Protein AF-A0A7H8MXV6-F1 (afdb_monomer_lite)

Structure (mmCIF, N/CA/C/O backbone):
data_AF-A0A7H8MXV6-F1
#
_entry.id   AF-A0A7H8MXV6-F1
#
loop_
_atom_site.group_PDB
_atom_site.id
_atom_site.type_symbol
_atom_site.label_atom_id
_atom_site.label_alt_id
_atom_site.label_comp_id
_atom_site.label_asym_id
_atom_site.label_entity_id
_atom_site.label_seq_id
_atom_site.pdbx_PDB_ins_code
_atom_site.Cartn_x
_atom_si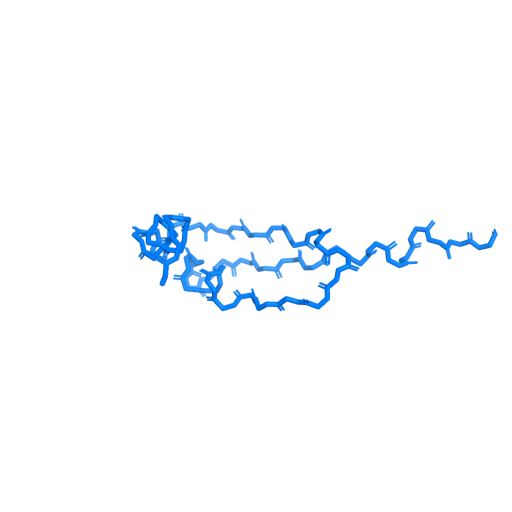te.Cartn_y
_atom_site.Cartn_z
_atom_site.occupancy
_atom_site.B_iso_or_equiv
_atom_site.auth_seq_id
_atom_site.auth_comp_id
_atom_site.auth_asym_id
_atom_site.auth_atom_id
_atom_site.pdbx_PDB_model_num
ATOM 1 N N . MET A 1 1 ? 2.929 15.805 8.166 1.00 61.06 1 MET A N 1
ATOM 2 C CA . MET A 1 1 ? 1.871 14.902 7.676 1.00 61.06 1 MET A CA 1
ATOM 3 C C . MET A 1 1 ? 0.873 15.665 6.829 1.00 61.06 1 MET A C 1
ATOM 5 O O . MET A 1 1 ? 0.367 16.690 7.285 1.00 61.06 1 MET A O 1
ATOM 9 N N . SER A 1 2 ? 0.628 15.182 5.615 1.00 78.00 2 SER A N 1
ATOM 10 C CA . SER A 1 2 ? -0.317 15.741 4.650 1.00 78.00 2 SER A CA 1
ATOM 11 C C . SER A 1 2 ? -1.774 15.502 5.066 1.00 78.00 2 SER A C 1
ATOM 13 O O . SER A 1 2 ? -2.083 14.663 5.918 1.00 78.00 2 SER A O 1
ATOM 15 N N . THR A 1 3 ? -2.701 16.240 4.453 1.00 78.94 3 THR A N 1
ATOM 16 C CA . THR A 1 3 ? -4.146 16.058 4.665 1.00 78.94 3 THR A CA 1
ATOM 17 C C . THR A 1 3 ? -4.611 14.651 4.271 1.00 78.94 3 THR A C 1
ATOM 19 O O . THR A 1 3 ? -5.455 14.077 4.957 1.00 78.94 3 THR A O 1
ATOM 22 N N . GLY A 1 4 ? -4.019 14.068 3.221 1.00 77.25 4 GLY A N 1
ATOM 23 C CA . GLY A 1 4 ? -4.335 12.714 2.760 1.00 77.25 4 GLY A CA 1
ATOM 24 C C . GLY A 1 4 ? -3.924 11.631 3.758 1.00 77.25 4 GLY A C 1
ATOM 25 O O . GLY A 1 4 ? -4.725 10.756 4.073 1.00 77.25 4 GLY A O 1
ATOM 26 N N . GLU A 1 5 ? -2.726 11.739 4.341 1.00 75.50 5 GLU A N 1
ATOM 27 C CA . GLU A 1 5 ? -2.239 10.794 5.361 1.00 75.50 5 GLU A CA 1
ATOM 28 C C . GLU A 1 5 ? -3.165 10.757 6.584 1.00 75.50 5 GLU A C 1
ATOM 30 O O . GLU A 1 5 ? -3.527 9.688 7.073 1.00 75.50 5 GLU A O 1
ATOM 35 N N . LYS A 1 6 ? -3.624 11.929 7.045 1.00 80.94 6 LYS A N 1
ATOM 36 C CA . LYS A 1 6 ? -4.567 12.030 8.171 1.00 80.94 6 LYS A CA 1
ATOM 37 C C . LYS A 1 6 ? -5.941 11.445 7.838 1.00 80.94 6 LYS A C 1
ATOM 39 O O . LYS A 1 6 ? -6.582 10.862 8.711 1.00 80.94 6 LYS A O 1
ATOM 44 N N . ALA A 1 7 ? -6.404 11.610 6.600 1.00 83.31 7 ALA A N 1
ATOM 45 C CA . ALA A 1 7 ? -7.668 11.040 6.147 1.00 83.31 7 ALA A CA 1
ATOM 46 C C . ALA A 1 7 ? -7.597 9.507 6.048 1.00 83.31 7 ALA A C 1
ATOM 48 O O . ALA A 1 7 ? -8.531 8.841 6.490 1.00 83.31 7 ALA A O 1
ATOM 49 N N . MET A 1 8 ? -6.482 8.957 5.555 1.00 80.25 8 MET A N 1
ATOM 50 C CA . MET A 1 8 ? -6.230 7.511 5.463 1.00 80.25 8 MET A CA 1
ATOM 51 C C . MET A 1 8 ? -6.079 6.846 6.831 1.00 80.25 8 MET A C 1
ATOM 53 O O . MET A 1 8 ? -6.635 5.775 7.055 1.00 80.25 8 MET A O 1
ATOM 57 N N . ALA A 1 9 ? -5.422 7.506 7.788 1.00 81.69 9 ALA A N 1
ATOM 58 C CA . ALA A 1 9 ? -5.285 6.987 9.150 1.00 81.69 9 ALA A CA 1
ATOM 59 C C . ALA A 1 9 ? -6.641 6.745 9.846 1.00 81.69 9 ALA A C 1
ATOM 61 O O . ALA A 1 9 ? -6.765 5.849 10.678 1.00 81.69 9 ALA A O 1
ATOM 62 N N . ARG A 1 10 ? -7.682 7.509 9.481 1.00 86.69 10 ARG A N 1
ATOM 63 C CA . ARG A 1 10 ? -9.058 7.322 9.982 1.00 86.69 10 ARG A CA 1
ATOM 64 C C . ARG A 1 10 ? -9.771 6.109 9.383 1.00 86.69 10 ARG A C 1
ATOM 66 O O . ARG A 1 10 ? -10.866 5.785 9.830 1.00 86.69 10 ARG A O 1
ATOM 73 N N . GLN A 1 11 ? -9.183 5.462 8.380 1.00 89.38 11 GLN A N 1
ATOM 74 C CA . GLN A 1 11 ? -9.781 4.330 7.676 1.00 89.38 11 GLN A CA 1
ATOM 75 C C . GLN A 1 11 ? -9.231 2.972 8.120 1.00 89.38 11 GLN A C 1
ATOM 77 O O . GLN A 1 11 ? -9.363 1.995 7.393 1.00 89.38 11 GLN A O 1
ATOM 82 N N . ARG A 1 12 ? -8.599 2.900 9.297 1.00 90.75 12 ARG A N 1
ATOM 83 C CA . ARG A 1 12 ? -7.968 1.677 9.806 1.00 90.75 12 ARG A CA 1
ATOM 84 C C . ARG A 1 12 ? -8.916 0.473 9.746 1.00 90.75 12 ARG A C 1
ATOM 86 O O . ARG A 1 12 ? -9.991 0.529 10.338 1.00 90.75 12 ARG A O 1
ATOM 93 N N . GLY A 1 13 ? -8.493 -0.605 9.083 1.00 91.31 13 GLY A N 1
ATOM 94 C CA . GLY A 1 13 ? -9.254 -1.856 9.016 1.00 91.31 13 GLY A CA 1
ATOM 95 C C . GLY A 1 13 ? -10.570 -1.796 8.237 1.00 91.31 13 GLY A C 1
ATOM 96 O O . GLY A 1 13 ? -11.441 -2.617 8.502 1.00 91.31 13 GLY A O 1
ATOM 97 N N . ARG A 1 14 ? -10.768 -0.807 7.356 1.00 93.50 14 ARG A N 1
ATOM 98 C CA . ARG A 1 14 ? -12.065 -0.570 6.691 1.00 93.50 14 ARG A CA 1
ATOM 99 C C . ARG A 1 14 ? -12.144 -1.043 5.247 1.00 93.50 14 ARG A C 1
ATOM 101 O O . ARG A 1 14 ? -13.246 -1.059 4.709 1.00 93.50 14 ARG A O 1
ATOM 108 N N . PHE A 1 15 ? -11.016 -1.344 4.611 1.00 94.38 15 PHE A N 1
ATOM 109 C CA . PHE A 1 15 ? -10.987 -1.723 3.200 1.00 94.38 15 PHE A CA 1
ATOM 110 C C . PHE A 1 15 ? -10.590 -3.183 3.024 1.00 94.38 15 PHE A C 1
ATOM 112 O O . PHE A 1 15 ? -9.581 -3.615 3.572 1.00 94.38 15 PHE A O 1
ATOM 119 N N . ASP A 1 16 ? -11.332 -3.906 2.194 1.00 96.25 16 ASP A N 1
ATOM 120 C CA . ASP A 1 16 ? -11.047 -5.311 1.881 1.00 96.25 16 ASP A CA 1
ATOM 121 C C . ASP A 1 16 ? -10.038 -5.466 0.730 1.00 96.25 16 ASP A C 1
ATOM 123 O O . ASP A 1 16 ? -9.419 -6.518 0.579 1.00 96.25 16 ASP A O 1
ATOM 127 N N . LEU A 1 17 ? -9.850 -4.424 -0.092 1.00 95.12 17 LEU A N 1
ATOM 128 C CA . LEU A 1 17 ? -8.974 -4.459 -1.264 1.00 95.12 17 LEU A CA 1
ATOM 129 C C . LEU A 1 17 ? -8.284 -3.114 -1.526 1.00 95.12 17 LEU A C 1
ATOM 131 O O . LEU A 1 17 ? -8.942 -2.080 -1.648 1.00 95.12 17 LEU A O 1
ATOM 135 N N . PHE A 1 18 ? -6.967 -3.160 -1.727 1.00 94.06 18 PHE A N 1
ATOM 136 C CA . PHE A 1 18 ? -6.180 -2.103 -2.360 1.00 94.06 18 PHE A CA 1
ATOM 137 C C . PHE A 1 18 ? -5.578 -2.594 -3.679 1.00 94.06 18 PHE A C 1
ATOM 139 O O . PHE A 1 18 ? -4.976 -3.666 -3.736 1.00 94.06 18 PHE A O 1
ATOM 146 N N . LEU A 1 19 ? -5.700 -1.774 -4.725 1.00 94.00 19 LEU A N 1
ATOM 147 C CA . LEU A 1 19 ? -4.996 -1.936 -5.996 1.00 94.00 19 LEU A CA 1
ATOM 148 C C . LEU A 1 19 ? -3.880 -0.892 -6.056 1.00 94.00 19 LEU A C 1
ATOM 150 O O . LEU A 1 19 ? -4.161 0.307 -6.091 1.00 94.00 19 LEU A O 1
ATOM 154 N N . ASP A 1 20 ? -2.629 -1.339 -6.047 1.00 91.81 20 ASP A N 1
ATOM 155 C CA . ASP A 1 20 ? -1.470 -0.454 -6.159 1.00 91.81 20 ASP A CA 1
ATOM 156 C C . ASP A 1 20 ? -0.980 -0.418 -7.608 1.00 91.81 20 ASP A C 1
ATOM 158 O O . ASP A 1 20 ? -0.341 -1.348 -8.081 1.00 91.81 20 ASP A O 1
ATOM 162 N N . ALA A 1 21 ? -1.298 0.663 -8.318 1.00 90.62 21 ALA A N 1
ATOM 163 C CA . ALA A 1 21 ? -0.888 0.886 -9.705 1.00 90.62 21 ALA A CA 1
ATOM 164 C C . ALA A 1 21 ? 0.215 1.951 -9.839 1.00 90.62 21 ALA A C 1
ATOM 166 O O . ALA A 1 21 ? 0.425 2.504 -10.924 1.00 90.62 21 ALA A O 1
ATOM 167 N N . ILE A 1 22 ? 0.894 2.313 -8.745 1.00 88.19 22 ILE A N 1
ATOM 168 C CA . ILE A 1 22 ? 1.912 3.363 -8.777 1.00 88.19 22 ILE A CA 1
ATOM 169 C C . ILE A 1 22 ? 3.201 2.782 -9.370 1.00 88.19 22 ILE A C 1
ATOM 171 O O . ILE A 1 22 ? 3.926 2.025 -8.733 1.00 88.19 22 ILE A O 1
ATOM 175 N N . GLY A 1 23 ? 3.543 3.207 -10.589 1.00 85.94 23 GLY A N 1
ATOM 176 C CA . GLY A 1 23 ? 4.743 2.769 -11.320 1.00 85.94 23 GLY A CA 1
ATOM 177 C C . GLY A 1 23 ? 6.083 3.310 -10.793 1.00 85.94 23 GLY A C 1
ATOM 178 O O . GLY A 1 23 ? 7.052 3.389 -11.544 1.00 85.94 23 GLY A O 1
ATOM 179 N N . ALA A 1 24 ? 6.145 3.737 -9.532 1.00 85.81 24 ALA A N 1
ATOM 180 C CA . ALA A 1 24 ? 7.332 4.292 -8.887 1.00 85.81 24 ALA A CA 1
ATOM 181 C C . ALA A 1 24 ? 7.454 3.774 -7.449 1.00 85.81 24 ALA A C 1
ATOM 183 O O . ALA A 1 24 ? 6.464 3.392 -6.827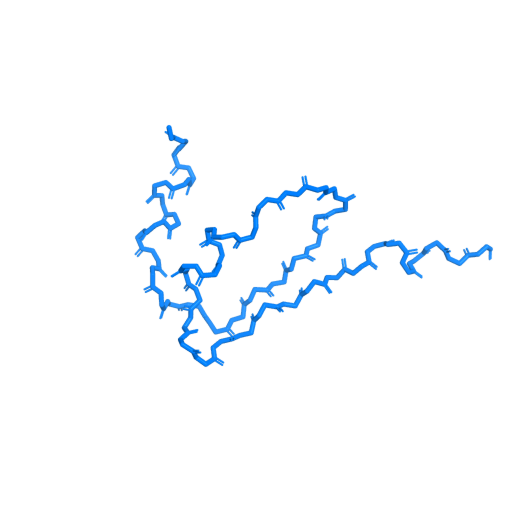 1.00 85.81 24 ALA A O 1
ATOM 184 N N . ARG A 1 25 ? 8.670 3.790 -6.885 1.00 84.62 25 ARG A N 1
ATOM 185 C CA . ARG A 1 25 ? 8.883 3.393 -5.483 1.00 84.62 25 ARG A CA 1
ATOM 186 C C . ARG A 1 25 ? 8.114 4.328 -4.551 1.00 84.62 25 ARG A 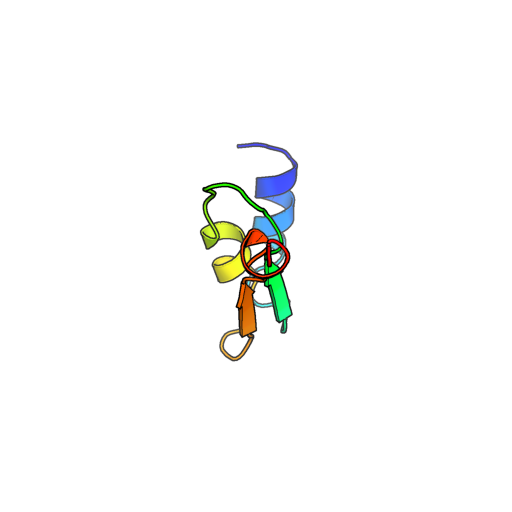C 1
ATOM 188 O O . ARG A 1 25 ? 8.304 5.540 -4.596 1.00 84.62 25 ARG A O 1
ATOM 195 N N . HIS A 1 26 ? 7.306 3.748 -3.676 1.00 87.69 26 HIS A N 1
ATOM 196 C CA . HIS A 1 26 ? 6.534 4.457 -2.664 1.00 87.69 26 HIS A CA 1
ATOM 197 C C . HIS A 1 26 ? 6.280 3.527 -1.464 1.00 87.69 26 HIS A C 1
ATOM 199 O O . HIS A 1 26 ? 6.573 2.332 -1.526 1.00 87.69 26 HIS A O 1
ATOM 205 N N . SER A 1 27 ? 5.793 4.077 -0.348 1.00 89.00 27 SER A N 1
ATOM 206 C CA . SER A 1 27 ? 5.409 3.269 0.816 1.00 89.00 27 SER A CA 1
ATOM 207 C C . SER A 1 27 ? 3.952 2.834 0.709 1.00 89.00 27 SER A C 1
ATOM 209 O O . SER A 1 27 ? 3.073 3.669 0.497 1.00 89.00 27 SER A O 1
ATOM 211 N N . VAL A 1 28 ? 3.702 1.545 0.932 1.00 89.75 28 VAL A N 1
ATOM 212 C CA . VAL A 1 28 ? 2.352 0.957 1.003 1.00 89.75 28 VAL A CA 1
ATOM 213 C C . VAL A 1 28 ? 1.803 0.895 2.432 1.00 89.75 28 VAL A C 1
ATOM 215 O O . VAL A 1 28 ? 0.661 0.500 2.650 1.00 89.75 28 VAL A O 1
ATOM 218 N N . GLU A 1 29 ? 2.588 1.303 3.429 1.00 90.00 29 GLU A N 1
ATOM 219 C CA . GLU A 1 29 ? 2.239 1.224 4.853 1.00 90.00 29 GLU A CA 1
ATOM 220 C C . GLU A 1 29 ? 0.918 1.935 5.231 1.00 90.00 29 GLU A C 1
ATOM 222 O O . GLU A 1 29 ? 0.146 1.376 6.022 1.00 90.00 29 GLU A O 1
ATOM 227 N N . PRO A 1 30 ? 0.567 3.100 4.641 1.00 88.62 30 PRO A N 1
AT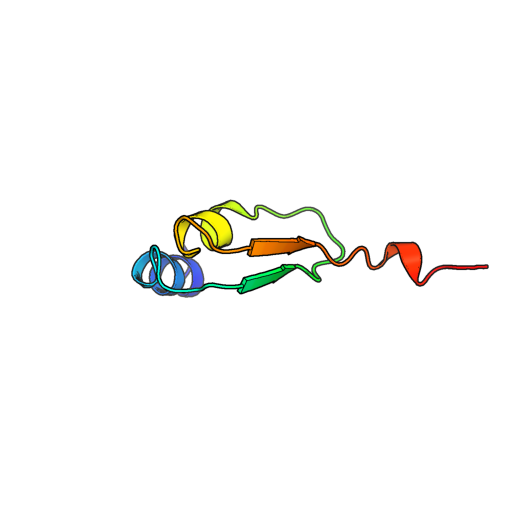OM 228 C CA . PRO A 1 30 ? -0.741 3.712 4.871 1.00 88.62 30 PRO A CA 1
ATOM 229 C C . PRO A 1 30 ? -1.903 2.834 4.385 1.00 88.62 30 PRO A C 1
ATOM 231 O O . PRO A 1 30 ? -2.934 2.760 5.055 1.00 88.62 30 PRO A O 1
ATOM 234 N N . CYS A 1 31 ? -1.731 2.145 3.253 1.00 89.69 31 CYS A N 1
ATOM 235 C CA . CYS A 1 31 ? -2.725 1.220 2.708 1.00 89.69 31 CYS A CA 1
ATOM 236 C C . CYS A 1 31 ? -2.835 -0.028 3.590 1.00 89.69 31 CYS A C 1
ATOM 238 O O . CYS A 1 31 ? -3.939 -0.407 3.965 1.00 89.69 31 CYS A O 1
ATOM 240 N N . MET A 1 32 ? -1.704 -0.591 4.027 1.00 90.69 32 MET A N 1
ATOM 241 C CA . MET A 1 32 ? -1.677 -1.732 4.953 1.00 90.69 32 MET A CA 1
ATOM 242 C C . MET A 1 32 ? -2.377 -1.427 6.282 1.00 90.69 32 MET A C 1
ATOM 244 O O . MET A 1 32 ? -3.055 -2.281 6.838 1.00 90.69 32 MET A O 1
ATOM 248 N N . THR A 1 33 ? -2.260 -0.196 6.787 1.00 91.50 33 TH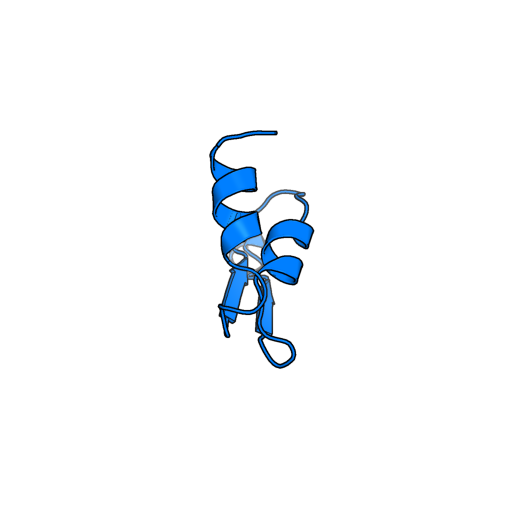R A N 1
ATOM 249 C CA . THR A 1 33 ? -2.963 0.227 8.009 1.00 91.50 33 THR A CA 1
ATOM 250 C C . THR A 1 33 ? -4.476 0.327 7.800 1.00 91.50 33 THR A C 1
ATOM 252 O O . THR A 1 33 ? -5.251 0.054 8.716 1.00 91.50 33 THR A O 1
ATOM 255 N N . ALA A 1 34 ? -4.909 0.754 6.616 1.00 93.06 34 ALA A N 1
ATOM 256 C CA . ALA A 1 34 ? -6.319 0.926 6.281 1.00 93.06 34 ALA A CA 1
ATOM 257 C C . ALA A 1 34 ? -7.013 -0.389 5.867 1.00 93.06 34 ALA A C 1
ATOM 259 O O . ALA A 1 34 ? -8.242 -0.463 5.877 1.00 93.06 34 ALA A O 1
ATOM 260 N N . LEU A 1 35 ? -6.236 -1.423 5.541 1.00 94.50 35 LEU A N 1
ATOM 261 C CA . LEU A 1 35 ? -6.719 -2.733 5.126 1.00 94.50 35 LEU A CA 1
ATOM 262 C C . LEU A 1 35 ? -7.319 -3.510 6.310 1.00 94.50 35 LEU A C 1
ATOM 264 O O . LEU A 1 35 ? -6.778 -3.487 7.419 1.00 94.50 35 LEU A O 1
ATOM 268 N N . ALA A 1 36 ? -8.448 -4.179 6.077 1.00 95.19 36 ALA A N 1
ATOM 269 C CA . ALA A 1 36 ? -8.999 -5.182 6.982 1.00 95.19 36 ALA A CA 1
ATOM 270 C C . ALA A 1 36 ? -7.971 -6.303 7.227 1.00 95.19 36 ALA A C 1
ATOM 272 O O . ALA A 1 36 ? -7.063 -6.510 6.423 1.00 95.19 36 ALA A O 1
ATOM 273 N N . MET A 1 37 ? -8.091 -7.025 8.347 1.00 92.81 37 MET A N 1
ATOM 274 C CA . MET A 1 37 ? -7.109 -8.051 8.740 1.00 92.81 37 MET A CA 1
ATOM 275 C C . MET A 1 37 ? -6.928 -9.140 7.668 1.00 92.81 37 MET A C 1
ATOM 277 O O . MET A 1 37 ? -5.825 -9.646 7.485 1.00 92.81 37 MET A O 1
ATOM 281 N N . ASP A 1 38 ? -8.010 -9.481 6.978 1.00 94.94 38 ASP A N 1
ATOM 282 C CA . ASP A 1 38 ? -8.114 -10.464 5.899 1.00 94.94 38 ASP A CA 1
ATOM 283 C C . ASP A 1 38 ? -8.203 -9.821 4.504 1.00 94.94 38 ASP A C 1
ATOM 285 O O . ASP A 1 38 ? -8.423 -10.511 3.507 1.00 94.94 38 ASP A O 1
ATOM 289 N N . GLY A 1 39 ? -8.013 -8.504 4.418 1.00 95.25 39 GLY A N 1
ATOM 290 C CA . GLY A 1 39 ? -8.031 -7.786 3.156 1.00 95.25 39 GLY A CA 1
ATOM 291 C C . GLY A 1 39 ? -6.798 -8.073 2.297 1.00 95.25 39 GLY A C 1
ATOM 292 O O . GLY A 1 39 ? -5.780 -8.603 2.746 1.00 95.25 39 GLY A O 1
ATOM 293 N N . THR A 1 40 ? -6.876 -7.684 1.027 1.00 96.31 40 THR A N 1
ATOM 294 C CA . THR A 1 40 ? -5.824 -7.910 0.030 1.00 96.31 40 THR A CA 1
ATOM 295 C C . THR A 1 40 ? -5.209 -6.597 -0.450 1.00 96.31 40 THR A C 1
ATOM 297 O O . THR A 1 40 ? -5.915 -5.650 -0.784 1.00 96.31 40 THR A O 1
ATOM 300 N N . LEU A 1 41 ? -3.880 -6.554 -0.565 1.00 94.69 41 LEU A N 1
ATOM 301 C CA . LEU A 1 41 ? -3.164 -5.532 -1.329 1.00 94.69 41 LEU A CA 1
ATOM 302 C C . LEU A 1 41 ? -2.566 -6.188 -2.575 1.00 94.69 41 LEU A C 1
ATOM 304 O O . LEU A 1 41 ? -1.777 -7.123 -2.468 1.00 94.69 41 LEU A O 1
ATOM 308 N N . CYS A 1 42 ? -2.969 -5.709 -3.748 1.00 94.00 42 CYS A N 1
ATOM 309 C CA . CYS A 1 42 ? -2.571 -6.254 -5.040 1.00 94.00 42 CYS A CA 1
ATOM 310 C C . CYS A 1 42 ? -1.765 -5.205 -5.823 1.00 94.00 42 CYS A C 1
ATOM 312 O O . CYS A 1 42 ? -2.350 -4.245 -6.337 1.00 94.00 42 CYS A O 1
ATOM 314 N N . PRO A 1 43 ? -0.432 -5.358 -5.907 1.00 90.25 43 PRO A N 1
ATOM 315 C CA . PRO A 1 43 ? 0.401 -4.545 -6.778 1.00 90.25 43 PRO A CA 1
ATOM 316 C C . PRO A 1 43 ? 0.158 -4.910 -8.241 1.00 90.25 43 PRO A C 1
ATOM 318 O O . PRO A 1 43 ? 0.247 -6.073 -8.635 1.00 90.25 43 PRO A O 1
ATOM 321 N N . ILE A 1 44 ? -0.121 -3.899 -9.051 1.00 89.00 44 ILE A N 1
ATOM 322 C CA . ILE A 1 44 ? -0.221 -3.994 -10.498 1.00 89.00 44 ILE A CA 1
ATOM 323 C C . ILE A 1 44 ? 1.125 -3.553 -11.055 1.00 89.00 44 ILE A C 1
ATOM 325 O O . ILE A 1 44 ? 1.452 -2.365 -11.084 1.00 89.00 44 ILE A O 1
ATOM 329 N N . ASP A 1 45 ? 1.914 -4.524 -11.504 1.00 73.88 45 ASP A N 1
ATOM 330 C CA . ASP A 1 45 ? 3.171 -4.217 -12.165 1.00 73.88 45 ASP A CA 1
ATOM 331 C C . ASP A 1 45 ? 2.908 -3.630 -13.558 1.00 73.88 45 ASP A C 1
ATOM 333 O O . ASP A 1 45 ? 2.607 -4.335 -14.523 1.00 73.88 45 ASP A O 1
ATOM 337 N N . MET A 1 46 ? 3.043 -2.311 -13.670 1.00 65.62 46 MET A N 1
ATOM 338 C CA . MET A 1 46 ? 2.959 -1.607 -14.950 1.00 65.62 46 MET A CA 1
ATOM 339 C C . MET A 1 46 ? 4.180 -1.880 -15.850 1.00 65.62 46 MET A C 1
ATOM 341 O O . MET A 1 46 ? 4.146 -1.529 -17.031 1.00 65.62 46 MET A O 1
ATOM 345 N N . ALA A 1 47 ? 5.244 -2.530 -15.353 1.00 59.94 47 ALA A N 1
ATOM 346 C CA . ALA A 1 47 ? 6.361 -2.974 -16.188 1.00 59.94 47 ALA A CA 1
ATOM 347 C C . ALA A 1 47 ? 5.976 -4.149 -17.103 1.00 59.94 47 ALA A C 1
ATOM 349 O O . ALA A 1 47 ? 6.522 -4.259 -18.200 1.00 59.94 47 ALA A O 1
ATOM 350 N N . ALA A 1 48 ? 4.987 -4.967 -16.722 1.00 50.34 48 ALA A N 1
ATOM 351 C CA . ALA A 1 48 ? 4.518 -6.095 -17.532 1.00 50.34 48 ALA A CA 1
ATOM 352 C C . ALA A 1 48 ? 3.793 -5.669 -18.828 1.00 50.34 48 ALA A C 1
ATOM 354 O O . ALA A 1 48 ? 3.695 -6.461 -19.762 1.00 50.34 48 ALA A O 1
ATOM 355 N N . ALA A 1 49 ? 3.330 -4.414 -18.925 1.00 49.56 49 ALA A N 1
ATOM 356 C CA . ALA A 1 49 ? 2.725 -3.857 -20.141 1.00 49.56 49 ALA A CA 1
ATOM 357 C C . ALA A 1 49 ? 3.759 -3.360 -21.174 1.00 49.56 49 ALA A C 1
ATOM 359 O O . ALA A 1 49 ? 3.393 -3.017 -22.297 1.00 49.56 49 ALA A O 1
ATOM 360 N N . ARG A 1 50 ? 5.053 -3.337 -20.823 1.00 49.06 50 ARG A N 1
ATOM 361 C CA . ARG A 1 50 ? 6.164 -3.158 -21.769 1.00 49.06 50 ARG A CA 1
ATOM 362 C C . ARG A 1 50 ? 6.635 -4.531 -22.255 1.00 49.06 50 ARG A C 1
ATOM 364 O O . ARG A 1 50 ? 7.734 -4.979 -21.939 1.00 49.06 50 ARG A O 1
ATOM 371 N N . GLN A 1 51 ? 5.786 -5.211 -23.017 1.00 42.34 51 GLN A N 1
ATOM 372 C CA . GLN A 1 51 ? 6.279 -6.213 -23.963 1.00 42.34 51 GLN A CA 1
ATOM 373 C C . GLN A 1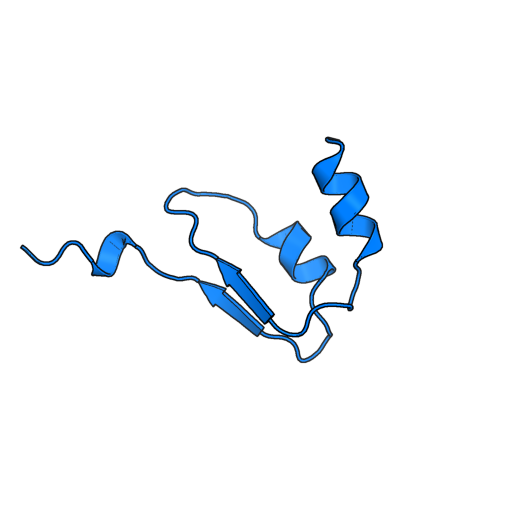 51 ? 6.866 -5.462 -25.177 1.00 42.34 51 GLN A C 1
ATOM 375 O O . GLN A 1 51 ? 6.336 -4.399 -25.512 1.00 42.34 51 GLN A O 1
ATOM 380 N N . PRO A 1 52 ? 7.990 -5.923 -25.757 1.00 52.44 52 PRO A N 1
ATOM 381 C CA . PRO A 1 52 ? 8.612 -5.280 -26.916 1.00 52.44 52 PRO A CA 1
ATOM 382 C C . PRO A 1 52 ? 7.684 -5.222 -28.134 1.00 52.44 52 PRO A C 1
ATOM 384 O O . PRO A 1 52 ? 6.844 -6.139 -28.285 1.00 52.44 52 PRO A O 1
#

Foldseek 3Di:
DDPVLVVLLVQAQPDQEDEAADQDDDDCVSVVRNHHPNHDYHYDHPVVVPDD

Radius of gyration: 12.96 Å; chains: 1; bounding box: 21×26×37 Å

Sequence (52 aa):
MSTGEKAMARQRGRFDLFLDAIGARHSVEPCMTALAMDGTLCPIDMAAARQP

pLDDT: mean 83.45, std 14.06, range [42.34, 96.31]

Secondary structure (DSSP, 8-state):
--HHHHHHHTTTT-EEEEEE--SS----HHHHHHEEEEEEEEE--GGGG---

Organism: Streptomyces microflavus (NCBI:txid1919)